Protein AF-A0A382JAW7-F1 (afdb_monomer_lite)

pLDDT: mean 81.45, std 17.93, range [32.72, 97.12]

Structure (mmCIF, N/CA/C/O backbone):
data_AF-A0A382JAW7-F1
#
_entry.id   AF-A0A382JAW7-F1
#
loop_
_atom_site.group_PDB
_atom_site.id
_atom_site.type_symbol
_atom_site.label_atom_id
_atom_site.label_alt_id
_atom_site.label_comp_id
_atom_site.label_asym_id
_atom_site.label_entity_id
_atom_site.label_seq_id
_atom_site.pdbx_PDB_ins_code
_atom_site.Cartn_x
_atom_site.Cartn_y
_atom_site.Cartn_z
_atom_site.occupancy
_atom_site.B_iso_or_equiv
_atom_site.auth_seq_id
_atom_site.auth_comp_id
_atom_site.auth_asym_id
_atom_site.auth_atom_id
_atom_site.pdbx_PDB_model_num
ATOM 1 N N . VAL A 1 1 ? -9.116 113.361 49.594 1.00 43.88 1 VAL A N 1
ATOM 2 C CA . VAL A 1 1 ? -8.574 113.512 50.958 1.00 43.88 1 VAL A CA 1
ATOM 3 C C . VAL A 1 1 ? -7.819 112.236 51.254 1.00 43.88 1 VAL A C 1
ATOM 5 O O . VAL A 1 1 ? -8.427 111.202 51.486 1.00 43.88 1 VAL A O 1
ATOM 8 N N . THR A 1 2 ? -6.522 112.317 50.997 1.00 39.72 2 THR A N 1
ATOM 9 C CA . THR A 1 2 ? -5.453 111.396 51.387 1.00 39.72 2 THR A CA 1
ATOM 10 C C . THR A 1 2 ? -5.195 111.485 52.888 1.00 39.72 2 THR A C 1
ATOM 12 O O . THR A 1 2 ? -5.475 112.536 53.457 1.00 39.72 2 THR A O 1
ATOM 15 N N . GLU A 1 3 ? -4.658 110.402 53.456 1.00 39.12 3 GLU A N 1
ATOM 16 C CA . GLU A 1 3 ? -3.567 110.298 54.459 1.00 39.12 3 GLU A CA 1
ATOM 17 C C . GLU A 1 3 ? -3.728 108.922 55.152 1.00 39.12 3 GLU A C 1
ATOM 19 O O . GLU A 1 3 ? -4.745 108.692 55.797 1.00 39.12 3 GLU A O 1
ATOM 24 N N . GLU A 1 4 ? -2.973 107.848 54.863 1.00 43.62 4 GLU A N 1
ATOM 25 C CA . GLU A 1 4 ? -1.512 107.581 54.922 1.00 43.62 4 GLU A CA 1
ATOM 26 C C . GLU A 1 4 ? -0.885 107.806 56.308 1.00 43.62 4 GLU A C 1
ATOM 28 O O . GLU A 1 4 ? -0.574 108.936 56.665 1.00 43.62 4 GLU A O 1
ATOM 33 N N . HIS A 1 5 ? -0.708 106.705 57.057 1.00 43.22 5 HIS A N 1
ATOM 34 C CA . HIS A 1 5 ? 0.431 106.341 57.929 1.00 43.22 5 HIS A CA 1
ATOM 35 C C . HIS A 1 5 ? 0.075 104.992 58.608 1.00 43.22 5 HIS A C 1
ATOM 37 O O . HIS A 1 5 ? -1.083 104.794 58.961 1.00 43.22 5 HIS A O 1
ATOM 43 N N . ASN A 1 6 ? 0.933 104.005 58.863 1.00 41.12 6 ASN A N 1
ATOM 44 C CA . ASN A 1 6 ? 2.384 103.953 58.970 1.00 41.12 6 ASN A CA 1
ATOM 45 C C . ASN A 1 6 ? 2.814 102.460 58.975 1.00 41.12 6 ASN A C 1
ATOM 47 O O . ASN A 1 6 ? 2.142 101.672 59.635 1.00 41.12 6 ASN A O 1
ATOM 51 N N . GLU A 1 7 ? 3.877 102.132 58.228 1.00 43.41 7 GLU A N 1
ATOM 52 C CA . GLU A 1 7 ? 5.013 101.205 58.488 1.00 43.41 7 GLU A CA 1
ATOM 53 C C . GLU A 1 7 ? 4.786 99.892 59.295 1.00 43.41 7 GLU A C 1
ATOM 55 O O . GLU A 1 7 ? 4.157 99.891 60.344 1.00 43.41 7 GLU A O 1
ATOM 60 N N . GLU A 1 8 ? 5.288 98.698 58.932 1.00 46.25 8 GLU A N 1
ATOM 61 C CA . GLU A 1 8 ? 6.683 98.291 58.634 1.00 46.25 8 GLU A CA 1
ATOM 62 C C . GLU A 1 8 ? 6.704 96.754 58.231 1.00 46.25 8 GLU A C 1
ATOM 64 O O . GLU A 1 8 ? 5.626 96.211 57.984 1.00 46.25 8 GLU A O 1
ATOM 69 N N . PRO A 1 9 ? 7.828 95.998 58.081 1.00 48.12 9 PRO A N 1
ATOM 70 C CA . PRO A 1 9 ? 8.271 95.454 56.782 1.00 48.12 9 PRO A CA 1
ATOM 71 C C . PRO A 1 9 ? 8.563 93.918 56.729 1.00 48.12 9 PRO A C 1
ATOM 73 O O . PRO A 1 9 ? 8.390 93.204 57.709 1.00 48.12 9 PRO A O 1
ATOM 76 N N . VAL A 1 10 ? 9.127 93.460 55.587 1.00 41.28 10 VAL A N 1
ATOM 77 C CA . VAL A 1 10 ? 9.945 92.224 55.373 1.00 41.28 10 VAL A CA 1
ATOM 78 C C . VAL A 1 10 ? 9.186 90.881 55.427 1.00 41.28 10 VAL A C 1
ATOM 80 O O . VAL A 1 10 ? 8.391 90.634 56.313 1.00 41.28 10 VAL A O 1
ATOM 83 N N . GLY A 1 11 ? 9.381 89.894 54.555 1.00 34.28 11 GLY A N 1
ATOM 84 C CA . GLY A 1 11 ? 10.307 89.681 53.453 1.00 34.28 11 GLY A CA 1
ATOM 85 C C . GLY A 1 11 ? 10.267 88.196 53.056 1.00 34.28 11 GLY A C 1
ATOM 86 O O . GLY A 1 11 ? 10.001 87.330 53.879 1.00 34.28 11 GLY A O 1
ATOM 87 N N . GLU A 1 12 ? 10.483 87.971 51.763 1.00 39.34 12 GLU A N 1
ATOM 88 C CA . GLU A 1 12 ? 11.130 86.830 51.104 1.00 39.34 12 GLU A CA 1
ATOM 89 C C . GLU A 1 12 ? 10.915 85.351 51.511 1.00 39.34 12 GLU A C 1
ATOM 91 O O . GLU A 1 12 ? 11.261 84.894 52.591 1.00 39.34 12 GLU A O 1
ATOM 96 N N . HIS A 1 13 ? 10.616 84.592 50.445 1.00 35.22 13 HIS A N 1
ATOM 97 C CA . HIS A 1 13 ? 11.216 83.308 50.057 1.00 35.22 13 HIS A CA 1
ATOM 98 C C . HIS A 1 13 ? 10.797 82.024 50.785 1.00 35.22 13 HIS A C 1
ATOM 100 O O . HIS A 1 13 ? 11.307 81.665 51.837 1.00 35.22 13 HIS A O 1
ATOM 106 N N . GLY A 1 14 ? 10.125 81.173 50.006 1.00 33.47 14 GLY A N 1
ATOM 107 C CA . GLY A 1 14 ? 10.851 80.000 49.530 1.00 33.47 14 GLY A CA 1
ATOM 108 C C . GLY A 1 14 ? 10.168 78.649 49.713 1.00 33.47 14 GLY A C 1
ATOM 109 O O . GLY A 1 14 ? 9.661 78.319 50.774 1.00 33.47 14 GLY A O 1
ATOM 110 N N . ALA A 1 15 ? 10.331 77.857 48.653 1.00 32.72 15 ALA A N 1
ATOM 111 C CA . ALA A 1 15 ? 10.400 76.399 48.628 1.00 32.72 15 ALA A CA 1
ATOM 112 C C . ALA A 1 15 ? 9.084 75.602 48.583 1.00 32.72 15 ALA A C 1
ATOM 114 O O . ALA A 1 15 ? 8.412 75.355 49.576 1.00 32.72 15 ALA A O 1
ATOM 115 N N . ALA A 1 16 ? 8.810 75.132 47.361 1.00 45.22 16 ALA A N 1
ATOM 116 C CA . ALA A 1 16 ? 8.613 73.720 47.041 1.00 45.22 16 ALA A CA 1
ATOM 117 C C . ALA A 1 16 ? 7.834 72.891 48.073 1.00 45.22 16 ALA A C 1
ATOM 119 O O . ALA A 1 16 ? 8.409 72.319 48.995 1.00 45.22 16 ALA A O 1
ATOM 120 N N . THR A 1 17 ? 6.535 72.711 47.834 1.00 39.69 17 THR A N 1
ATOM 121 C CA . THR A 1 17 ? 5.842 71.535 48.366 1.00 39.69 17 THR A CA 1
ATOM 122 C C . THR A 1 17 ? 6.069 70.377 47.404 1.00 39.69 17 THR A C 1
ATOM 124 O O . THR A 1 17 ? 5.379 70.188 46.405 1.00 39.69 17 THR A O 1
ATOM 127 N N . GLU A 1 18 ? 7.153 69.687 47.719 1.00 41.47 18 GLU A N 1
ATOM 128 C CA . GLU A 1 18 ? 7.539 68.347 47.321 1.00 41.47 18 GLU A CA 1
ATOM 129 C C . GLU A 1 18 ? 6.360 67.362 47.439 1.00 41.47 18 GLU A C 1
ATOM 131 O O . GLU A 1 18 ? 5.597 67.369 48.405 1.00 41.47 18 GLU A O 1
ATOM 136 N N . THR A 1 19 ? 6.210 66.533 46.410 1.00 50.53 19 THR A N 1
ATOM 137 C CA . THR A 1 19 ? 5.283 65.404 46.296 1.00 50.53 19 THR A CA 1
ATOM 138 C C . THR A 1 19 ? 5.412 64.437 47.476 1.00 50.53 19 THR A C 1
ATOM 140 O O . THR A 1 19 ? 6.403 63.714 47.570 1.00 50.53 19 THR A O 1
ATOM 143 N N . ALA A 1 20 ? 4.391 64.382 48.333 1.00 46.19 20 ALA A N 1
ATOM 144 C CA . ALA A 1 20 ? 4.197 63.305 49.303 1.00 46.19 20 ALA A CA 1
ATOM 145 C C . ALA A 1 20 ? 3.476 62.113 48.635 1.00 46.19 20 ALA A C 1
ATOM 147 O O . ALA A 1 20 ? 2.660 62.328 47.733 1.00 46.19 20 ALA A O 1
ATOM 148 N N . PRO A 1 21 ? 3.802 60.866 49.020 1.00 46.59 21 PRO A N 1
ATOM 149 C CA . PRO A 1 21 ? 3.427 59.672 48.281 1.00 46.59 21 PRO A CA 1
ATOM 150 C C . PRO A 1 21 ? 1.942 59.347 48.439 1.00 46.59 21 PRO A C 1
ATOM 152 O O . PRO A 1 21 ? 1.310 59.617 49.456 1.00 46.59 21 PRO A O 1
ATOM 155 N N . ASP A 1 22 ? 1.418 58.734 47.390 1.00 50.59 22 ASP A N 1
ATOM 156 C CA . ASP A 1 22 ? 0.060 58.244 47.210 1.00 50.59 22 ASP A CA 1
ATOM 157 C C . ASP A 1 22 ? -0.283 57.104 48.201 1.00 50.59 22 ASP A C 1
ATOM 159 O O . ASP A 1 22 ? -0.318 55.917 47.863 1.00 50.59 22 ASP A O 1
ATOM 163 N N . GLU A 1 23 ? -0.507 57.460 49.470 1.00 52.16 23 GLU A N 1
ATOM 164 C CA . GLU A 1 23 ? -1.047 56.554 50.500 1.00 52.16 23 GLU A CA 1
ATOM 165 C C . GLU A 1 23 ? -2.497 56.130 50.185 1.00 52.16 23 GLU A C 1
ATOM 167 O O . GLU A 1 23 ? -2.988 55.131 50.710 1.00 52.16 23 GLU A O 1
ATOM 172 N N . GLY A 1 24 ? -3.175 56.853 49.283 1.00 54.47 24 GLY A N 1
ATOM 173 C CA . GLY A 1 24 ? -4.532 56.561 48.826 1.00 54.47 24 GLY A CA 1
ATOM 174 C C . GLY A 1 24 ? -4.601 55.401 47.831 1.00 54.47 24 GLY A C 1
ATOM 175 O O . GLY A 1 24 ? -5.365 54.464 48.050 1.00 54.47 24 GLY A O 1
ATOM 176 N N . ALA A 1 25 ? -3.791 55.405 46.767 1.00 56.03 25 ALA A N 1
ATOM 177 C CA . ALA A 1 25 ? -3.870 54.363 45.735 1.00 56.03 25 ALA A CA 1
ATOM 178 C C . ALA A 1 25 ? -3.345 52.996 46.188 1.00 56.03 25 ALA A C 1
ATOM 180 O O . ALA A 1 25 ? -3.787 51.964 45.684 1.00 56.03 25 ALA A O 1
ATOM 181 N N . SER A 1 26 ? -2.418 52.964 47.146 1.00 58.03 26 SER A N 1
ATOM 182 C CA . SER A 1 26 ? -1.920 51.711 47.727 1.00 58.03 26 SER A CA 1
ATOM 183 C C . SER A 1 26 ? -2.966 51.046 48.633 1.00 58.03 26 SER A C 1
ATOM 185 O O . SER A 1 26 ? -3.122 49.824 48.583 1.00 58.03 26 SER A O 1
ATOM 187 N N . GLY A 1 27 ? -3.751 51.834 49.378 1.00 66.31 27 GLY A N 1
ATOM 188 C CA . GLY A 1 27 ? -4.930 51.356 50.108 1.00 66.31 27 GLY A CA 1
ATOM 189 C C . GLY A 1 27 ? -6.065 50.905 49.184 1.00 66.31 27 GLY A C 1
ATOM 190 O O . GLY A 1 27 ? -6.694 49.877 49.436 1.00 66.31 27 GLY A O 1
ATOM 191 N N . ASP A 1 28 ? -6.275 51.615 48.075 1.00 77.69 28 ASP A N 1
ATOM 192 C CA . ASP A 1 28 ? -7.312 51.299 47.089 1.00 77.69 28 ASP A CA 1
ATOM 193 C C . ASP A 1 28 ? -6.989 49.999 46.329 1.00 77.69 28 ASP A C 1
ATOM 195 O O . ASP A 1 28 ? -7.806 49.078 46.282 1.00 77.69 28 ASP A O 1
ATOM 199 N N . ALA A 1 29 ? -5.746 49.837 45.862 1.00 80.38 29 ALA A N 1
ATOM 200 C CA . ALA A 1 29 ? -5.273 48.605 45.231 1.00 80.38 29 ALA A CA 1
ATOM 201 C C . ALA A 1 29 ? -5.289 47.403 46.193 1.00 80.38 29 ALA A C 1
ATOM 203 O O . ALA A 1 29 ? -5.668 46.299 45.795 1.00 80.38 29 ALA A O 1
ATOM 204 N N . ALA A 1 30 ? -4.922 47.606 47.465 1.00 85.12 30 ALA A N 1
ATOM 205 C CA . ALA A 1 30 ? -4.996 46.564 48.487 1.00 85.12 30 ALA A CA 1
ATOM 206 C C . ALA A 1 30 ? -6.447 46.152 48.787 1.00 85.12 30 ALA A C 1
ATOM 208 O O . ALA A 1 30 ? -6.720 44.965 48.967 1.00 85.12 30 ALA A O 1
ATOM 209 N N . SER A 1 31 ? -7.386 47.103 48.788 1.00 86.69 31 SER A N 1
ATOM 210 C CA . SER A 1 31 ? -8.812 46.821 48.987 1.00 86.69 31 SER A CA 1
ATOM 211 C C . SER A 1 31 ? -9.418 46.035 47.817 1.00 86.69 31 SER A C 1
ATOM 213 O O . SER A 1 31 ? -10.155 45.071 48.033 1.00 86.69 31 SER A O 1
ATOM 215 N N . LEU A 1 32 ? -9.024 46.361 46.581 1.00 86.44 32 LEU A N 1
ATOM 216 C CA . LEU A 1 32 ? -9.432 45.635 45.381 1.00 86.44 32 LEU A CA 1
ATOM 217 C C . LEU A 1 32 ? -8.846 44.220 45.373 1.00 86.44 32 LEU A C 1
ATOM 219 O O . LEU A 1 32 ? -9.589 43.264 45.162 1.00 86.44 32 LEU A O 1
ATOM 223 N N . ALA A 1 33 ? -7.558 44.058 45.691 1.00 87.88 33 ALA A N 1
ATOM 224 C CA . ALA A 1 33 ? -6.929 42.743 45.815 1.00 87.88 33 ALA A CA 1
ATOM 225 C C . ALA A 1 33 ? -7.591 41.888 46.910 1.00 87.88 33 ALA A C 1
ATOM 227 O O . ALA A 1 33 ? -7.849 40.707 46.688 1.00 87.88 33 ALA A O 1
ATOM 228 N N . ALA A 1 34 ? -7.929 42.484 48.058 1.00 89.81 34 ALA A N 1
ATOM 229 C CA . ALA A 1 34 ? -8.648 41.801 49.132 1.00 89.81 34 ALA A CA 1
ATOM 230 C C . ALA A 1 34 ? -10.062 41.377 48.704 1.00 89.81 34 ALA A C 1
ATOM 232 O O . ALA A 1 34 ? -10.480 40.262 49.010 1.00 89.81 34 ALA A O 1
ATOM 233 N N . SER A 1 35 ? -10.776 42.225 47.955 1.00 90.69 35 SER A N 1
ATOM 234 C CA . SER A 1 35 ? -12.102 41.891 47.421 1.00 90.69 35 SER A CA 1
ATOM 235 C C . SER A 1 35 ? -12.047 40.772 46.375 1.00 90.69 35 SER A C 1
ATOM 237 O O . SER A 1 35 ? -12.846 39.844 46.441 1.00 90.69 35 SER A O 1
ATOM 239 N N . VAL A 1 36 ? -11.059 40.789 45.472 1.00 89.44 36 VAL A N 1
ATOM 240 C CA . VAL A 1 36 ? -10.859 39.738 44.462 1.00 89.44 36 VAL A CA 1
ATOM 241 C C . VAL A 1 36 ? -10.453 38.424 45.122 1.00 89.44 36 VAL A C 1
ATOM 243 O O . VAL A 1 36 ? -10.950 37.380 44.723 1.00 89.44 36 VAL A O 1
ATOM 246 N N . LEU A 1 37 ? -9.605 38.454 46.155 1.00 91.00 37 LEU A N 1
ATOM 247 C CA . LEU A 1 37 ? -9.234 37.259 46.920 1.00 91.00 37 LEU A CA 1
ATOM 248 C C . LEU A 1 37 ? -10.421 36.673 47.693 1.00 91.00 37 LEU A C 1
ATOM 250 O O . LEU A 1 37 ? -10.571 35.455 47.724 1.00 91.00 37 LEU A O 1
ATOM 254 N N . ALA A 1 38 ? -11.269 37.513 48.292 1.00 90.81 38 ALA A N 1
ATOM 255 C CA . ALA A 1 38 ? -12.489 37.065 48.963 1.00 90.81 38 ALA A CA 1
ATOM 256 C C . ALA A 1 38 ? -13.498 36.463 47.968 1.00 90.81 38 ALA A C 1
ATOM 258 O O . ALA A 1 38 ? -14.094 35.424 48.246 1.00 90.81 38 ALA A O 1
ATOM 259 N N . GLU A 1 39 ? -13.635 37.074 46.791 1.00 86.06 39 GLU A N 1
ATOM 260 C CA . GLU A 1 39 ? -14.510 36.604 45.715 1.00 86.06 39 GLU A CA 1
ATOM 261 C C . GLU A 1 39 ? -13.987 35.316 45.054 1.00 86.06 39 GLU A C 1
ATOM 263 O O . GLU A 1 39 ? -14.760 34.407 44.763 1.00 86.06 39 GLU A O 1
ATOM 268 N N . GLU A 1 40 ? -12.674 35.191 44.832 1.00 85.25 40 GLU A N 1
ATOM 269 C CA . GLU A 1 40 ? -12.054 33.943 44.364 1.00 85.25 40 GLU A CA 1
ATOM 270 C C . GLU A 1 40 ? -12.175 32.844 45.422 1.00 85.25 40 GLU A C 1
ATOM 272 O O . GLU A 1 40 ? -12.481 31.710 45.077 1.00 85.25 40 GLU A O 1
ATOM 277 N N . ALA A 1 41 ? -12.011 33.152 46.715 1.00 85.62 41 ALA A N 1
ATOM 278 C CA . ALA A 1 41 ? -12.211 32.173 47.785 1.00 85.62 41 ALA A CA 1
ATOM 279 C C . ALA A 1 4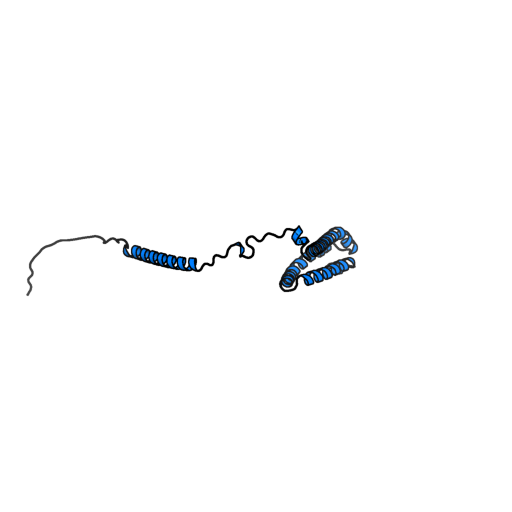1 ? -13.657 31.642 47.819 1.00 85.62 41 ALA A C 1
ATOM 281 O O . ALA A 1 41 ? -13.864 30.441 48.002 1.00 85.62 41 ALA A O 1
ATOM 282 N N . ALA A 1 42 ? -14.649 32.507 47.583 1.00 83.94 42 ALA A N 1
ATOM 283 C CA . ALA A 1 42 ? -16.047 32.105 47.441 1.00 83.94 42 ALA A CA 1
ATOM 284 C C . ALA A 1 42 ? -16.271 31.246 46.182 1.00 83.94 42 ALA A C 1
ATOM 286 O O . ALA A 1 42 ? -16.866 30.170 46.270 1.00 83.94 42 ALA A O 1
ATOM 287 N N . ARG A 1 43 ? -15.712 31.653 45.031 1.00 78.81 43 ARG A N 1
ATOM 288 C CA . ARG A 1 43 ? -15.776 30.876 43.780 1.00 78.81 43 ARG A CA 1
ATOM 289 C C . ARG A 1 43 ? -15.095 29.515 43.894 1.00 78.81 43 ARG A C 1
ATOM 291 O O . ARG A 1 43 ? -15.625 28.533 43.385 1.00 78.81 43 ARG A O 1
ATOM 298 N N . HIS A 1 44 ? -13.964 29.424 44.586 1.00 74.00 44 HIS A N 1
ATOM 299 C CA . HIS A 1 44 ? -13.271 28.164 44.836 1.00 74.00 44 HIS A CA 1
ATOM 300 C C . HIS A 1 44 ? -14.086 27.232 45.744 1.00 74.00 44 HIS A C 1
ATOM 302 O O . HIS A 1 44 ? -14.158 26.047 45.441 1.00 74.00 44 HIS A O 1
ATOM 308 N N . ALA A 1 45 ? -14.764 27.738 46.781 1.00 74.88 45 ALA A N 1
ATOM 309 C CA . ALA A 1 45 ? -15.635 26.926 47.643 1.00 74.88 45 ALA A CA 1
ATOM 310 C C . ALA A 1 45 ? -16.876 26.378 46.898 1.00 74.88 45 ALA A C 1
ATOM 312 O O . ALA A 1 45 ? -17.306 25.238 47.112 1.00 74.88 45 ALA A O 1
ATOM 313 N N . GLU A 1 46 ? -17.438 27.158 45.970 1.00 71.56 46 GLU A N 1
ATOM 314 C CA . GLU A 1 46 ? -18.515 26.710 45.073 1.00 71.56 46 GLU A CA 1
ATOM 315 C C . GLU A 1 46 ? -18.013 25.738 43.986 1.00 71.56 46 GLU A C 1
ATOM 317 O O . GLU A 1 46 ? -18.702 24.786 43.609 1.00 71.56 46 GLU A O 1
ATOM 322 N N . GLN A 1 47 ? -16.787 25.924 43.491 1.00 62.25 47 GLN A N 1
ATOM 323 C CA . GLN A 1 47 ? -16.154 25.006 42.540 1.00 62.25 47 GLN A CA 1
ATOM 324 C C . GLN A 1 47 ? -15.758 23.680 43.193 1.00 62.25 47 GLN A C 1
ATOM 326 O O . GLN A 1 47 ? -15.948 22.636 4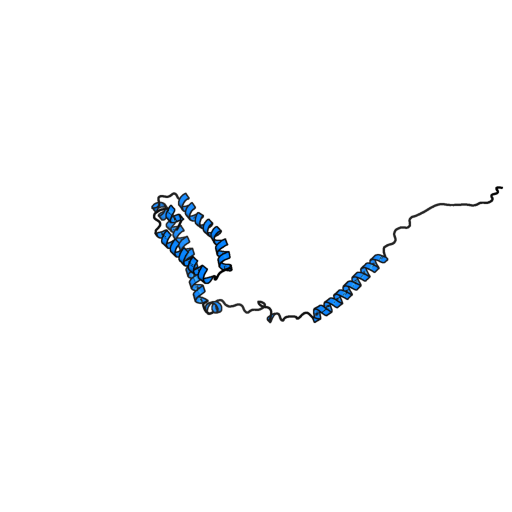2.586 1.00 62.25 47 GLN A O 1
ATOM 331 N N . GLU A 1 48 ? -15.254 23.686 44.423 1.00 62.34 48 GLU A N 1
ATOM 332 C CA . GLU A 1 48 ? -14.847 22.477 45.148 1.00 62.34 48 GLU A CA 1
ATOM 333 C C . GLU A 1 48 ? -16.059 21.609 45.525 1.00 62.34 48 GLU A C 1
ATOM 335 O O . GLU A 1 48 ? -15.993 20.383 45.472 1.00 62.34 48 GLU A O 1
ATOM 340 N N . SER A 1 49 ? -17.206 22.235 45.806 1.00 61.31 49 SER A N 1
ATOM 341 C CA . SER A 1 49 ? -18.472 21.529 46.047 1.00 61.31 49 SER A CA 1
ATOM 342 C C . SER A 1 49 ? -19.180 21.048 44.771 1.00 61.31 49 SER A C 1
ATOM 344 O O . SER A 1 49 ? -19.987 20.120 44.842 1.00 61.31 49 SER A O 1
ATOM 346 N N . SER A 1 50 ? -18.872 21.628 43.602 1.00 60.19 50 SER A N 1
ATOM 347 C CA . SER A 1 50 ? -19.440 21.230 42.300 1.00 60.19 50 SER A CA 1
ATOM 348 C C . SER A 1 50 ? -18.505 20.385 41.429 1.00 60.19 50 SER A C 1
ATOM 350 O O . SER A 1 50 ? -18.955 19.783 40.449 1.00 60.19 50 SER A O 1
ATOM 352 N N . GLN A 1 51 ? -17.222 20.279 41.784 1.00 59.41 51 GLN A N 1
ATOM 353 C CA . GLN A 1 51 ? -16.280 19.379 41.132 1.00 59.41 51 GLN A CA 1
ATOM 354 C C . GLN A 1 51 ? -16.618 17.934 41.499 1.00 59.41 51 GLN A C 1
ATOM 356 O O . GLN A 1 51 ? -16.176 17.380 42.503 1.00 59.41 51 GLN A O 1
ATOM 361 N N . VAL A 1 52 ? -17.395 17.293 40.630 1.00 65.12 52 VAL A N 1
ATOM 362 C CA . VAL A 1 52 ? -17.485 15.836 40.572 1.00 65.12 52 VAL A CA 1
ATOM 363 C C . VAL A 1 52 ? -16.098 15.316 40.188 1.00 65.12 52 VAL A C 1
ATOM 365 O O . VAL A 1 52 ? -15.748 15.253 39.010 1.00 65.12 52 VAL A O 1
ATOM 368 N N . LEU A 1 53 ? -15.280 14.992 41.191 1.00 70.31 53 LEU A N 1
ATOM 369 C CA . LEU A 1 53 ? -13.991 14.333 41.008 1.00 70.31 53 LEU A CA 1
ATOM 370 C C . LEU A 1 53 ? -14.260 12.917 40.484 1.00 70.31 53 LEU A C 1
ATOM 372 O O . LEU A 1 53 ? -14.524 11.993 41.254 1.00 70.31 53 LEU A O 1
ATOM 376 N N . PHE A 1 54 ? -14.256 12.756 39.161 1.00 68.44 54 PHE A N 1
ATOM 377 C CA . PHE A 1 54 ? -14.341 11.440 38.542 1.00 68.44 54 PHE A CA 1
ATOM 378 C C . PHE A 1 54 ? -13.116 10.626 38.969 1.00 68.44 54 PHE A C 1
ATOM 380 O O . PHE A 1 54 ? -11.993 11.074 38.737 1.00 68.44 54 PHE A O 1
ATOM 387 N N . PRO A 1 55 ? -13.297 9.440 39.575 1.00 74.50 55 PRO A N 1
ATOM 388 C CA . PRO A 1 55 ? -12.191 8.528 39.804 1.00 74.50 55 PRO A CA 1
ATOM 389 C C . PRO A 1 55 ? -11.460 8.278 38.485 1.00 74.50 55 PRO A C 1
ATOM 391 O O . PRO A 1 55 ? -12.101 7.984 37.475 1.00 74.50 55 PRO A O 1
ATOM 394 N N . ASP A 1 56 ? -10.129 8.348 38.506 1.00 69.44 56 ASP A N 1
ATOM 395 C CA . ASP A 1 56 ? -9.265 8.096 37.343 1.00 69.44 56 ASP A CA 1
ATOM 396 C C . ASP A 1 56 ? -9.604 6.785 36.606 1.00 69.44 56 ASP A C 1
ATOM 398 O O . ASP A 1 56 ? -9.369 6.652 35.413 1.00 69.44 56 ASP A O 1
ATOM 402 N N . GLU A 1 57 ? -10.172 5.811 37.317 1.00 72.75 57 GLU A N 1
ATOM 403 C CA . GLU A 1 57 ? -10.588 4.493 36.822 1.00 72.75 57 GLU A CA 1
ATOM 404 C C . GLU A 1 57 ? -11.799 4.541 35.874 1.00 72.75 57 GLU A C 1
ATOM 406 O O . GLU A 1 57 ? -12.035 3.602 35.115 1.00 72.75 57 GLU A O 1
ATOM 411 N N . LEU A 1 58 ? -12.572 5.631 35.912 1.00 73.06 58 LEU A N 1
ATOM 412 C CA . LEU A 1 58 ? -13.717 5.873 35.031 1.00 73.06 58 LEU A CA 1
ATOM 413 C C . LEU A 1 58 ? -13.355 6.725 33.811 1.00 73.06 58 LEU A C 1
ATOM 415 O O . LEU A 1 58 ? -14.201 6.932 32.940 1.00 73.06 58 LEU A O 1
ATOM 419 N N . LEU A 1 59 ? -12.118 7.220 33.728 1.00 79.50 59 LEU A N 1
ATOM 420 C CA . LEU A 1 59 ? -11.657 7.988 32.581 1.00 79.50 59 LEU A CA 1
ATOM 421 C C . LEU A 1 59 ? -11.282 7.026 31.438 1.00 79.50 59 LEU A C 1
ATOM 423 O O . LEU A 1 59 ? -10.380 6.198 31.599 1.00 79.50 59 LEU A O 1
ATOM 427 N N . PRO A 1 60 ? -11.932 7.116 30.258 1.00 73.94 60 PRO A N 1
ATOM 428 C CA . PRO A 1 60 ? -11.586 6.276 29.118 1.00 73.94 60 PRO A CA 1
ATOM 429 C C . PRO A 1 60 ? -10.108 6.459 28.751 1.00 73.94 60 PRO A C 1
ATOM 431 O O . PRO A 1 60 ? -9.676 7.561 28.424 1.00 73.94 60 PRO A O 1
ATOM 434 N N . GLY A 1 61 ? -9.329 5.376 28.803 1.00 71.25 61 GLY A N 1
ATOM 435 C CA . GLY A 1 61 ? -7.904 5.384 28.446 1.00 71.25 61 GLY A CA 1
ATOM 436 C C . GLY A 1 61 ? -6.931 5.686 29.592 1.00 71.25 61 GLY A C 1
ATOM 437 O O . GLY A 1 61 ? -5.723 5.622 29.377 1.00 71.25 61 GLY A O 1
ATOM 438 N N . VAL A 1 62 ? -7.409 5.942 30.813 1.00 75.50 62 VAL A N 1
ATOM 439 C CA . VAL A 1 62 ? -6.553 6.043 32.005 1.00 75.50 62 VAL A CA 1
ATOM 440 C C . VAL A 1 62 ? -6.475 4.660 32.657 1.00 75.50 62 VAL A C 1
ATOM 442 O O . VAL A 1 62 ? -7.484 4.090 33.051 1.00 75.50 62 VAL A O 1
ATOM 445 N N . ARG A 1 63 ? -5.268 4.079 32.726 1.00 63.00 63 ARG A N 1
ATOM 446 C CA . ARG A 1 63 ? -4.999 2.729 33.282 1.00 63.00 63 ARG A CA 1
ATOM 447 C C . ARG A 1 63 ? -5.697 1.555 32.571 1.00 63.00 63 ARG A C 1
ATOM 449 O O . ARG A 1 63 ? -5.867 0.501 33.174 1.00 63.00 63 ARG A O 1
ATOM 456 N N . SER A 1 64 ? -6.060 1.675 31.292 1.00 71.75 64 SER A N 1
ATOM 457 C CA . SER A 1 64 ? -6.528 0.502 30.540 1.00 71.75 64 SER A CA 1
ATOM 458 C C . SER A 1 64 ? -5.391 -0.516 30.399 1.00 71.75 64 SER A C 1
ATOM 460 O O . SER A 1 64 ? -4.367 -0.196 29.789 1.00 71.75 64 SER A O 1
ATOM 462 N N . ASP A 1 65 ? -5.573 -1.731 30.921 1.00 77.50 65 ASP A N 1
ATOM 463 C CA . ASP A 1 65 ? -4.643 -2.842 30.705 1.00 77.50 65 ASP A CA 1
ATOM 464 C C . ASP A 1 65 ? -4.421 -3.044 29.199 1.00 77.50 65 ASP A C 1
ATOM 466 O O . ASP A 1 65 ? -5.336 -3.412 28.454 1.00 77.50 65 ASP A O 1
ATOM 470 N N . GLY A 1 66 ? -3.200 -2.769 28.732 1.00 75.38 66 GLY A N 1
ATOM 471 C CA . GLY A 1 66 ? -2.843 -2.890 27.322 1.00 75.38 66 GLY A CA 1
ATOM 472 C C . GLY A 1 66 ? -3.093 -4.305 26.795 1.00 75.38 66 GLY A C 1
ATOM 473 O O . GLY A 1 66 ? -2.827 -5.308 27.462 1.00 75.38 66 GLY A O 1
ATOM 474 N N . ILE A 1 67 ? -3.597 -4.414 25.566 1.00 83.69 67 ILE A N 1
ATOM 475 C CA . ILE A 1 67 ? -3.799 -5.716 24.926 1.00 83.69 67 ILE A CA 1
ATOM 476 C C . ILE A 1 67 ? -2.428 -6.297 24.561 1.00 83.69 67 ILE A C 1
ATOM 478 O O . ILE A 1 67 ? -1.678 -5.708 23.785 1.00 83.69 67 ILE A O 1
ATOM 482 N N . SER A 1 68 ? -2.100 -7.480 25.086 1.00 88.94 68 SER A N 1
ATOM 483 C CA . SER A 1 68 ? -0.883 -8.190 24.683 1.00 88.94 68 SER A CA 1
ATOM 484 C C . SER A 1 68 ? -0.991 -8.697 23.240 1.00 88.94 68 SER A C 1
ATOM 486 O O . SER A 1 68 ? -2.067 -9.104 22.803 1.00 88.94 68 SER A O 1
ATOM 488 N N . LEU A 1 69 ? 0.126 -8.749 22.504 1.00 87.38 69 LEU A N 1
ATOM 489 C CA . LEU A 1 69 ? 0.152 -9.213 21.105 1.00 87.38 69 LEU A CA 1
ATOM 490 C C . LEU A 1 69 ? -0.499 -10.592 20.926 1.00 87.38 69 LEU A C 1
ATOM 492 O O . LEU A 1 69 ? -1.302 -10.789 20.019 1.00 87.38 69 LEU A O 1
ATOM 496 N N . LYS A 1 70 ? -0.215 -11.535 21.836 1.00 89.50 70 LYS A N 1
ATOM 497 C CA . LYS A 1 70 ? -0.827 -12.875 21.825 1.00 89.50 70 LYS A CA 1
ATOM 498 C C . LYS A 1 70 ? -2.348 -12.808 21.984 1.00 89.50 70 LYS A C 1
ATOM 500 O O . LYS A 1 70 ? -3.064 -13.526 21.292 1.00 89.50 70 LYS A O 1
ATOM 505 N N . LYS A 1 71 ? -2.842 -11.937 22.872 1.00 89.56 71 LYS A N 1
ATOM 506 C CA . LYS A 1 71 ? -4.278 -11.730 23.098 1.00 89.56 71 LYS A CA 1
ATOM 507 C C . LYS A 1 71 ? -4.941 -11.046 21.901 1.00 89.56 71 LYS A C 1
ATOM 509 O O . LYS A 1 71 ? -6.035 -11.446 21.531 1.00 89.56 71 LYS A O 1
ATOM 514 N N . GLY A 1 72 ? -4.273 -10.080 21.270 1.00 88.31 72 GLY A N 1
ATOM 515 C CA . GLY A 1 72 ? -4.744 -9.430 20.044 1.00 88.31 72 GLY A CA 1
ATOM 516 C C . GLY A 1 72 ? -4.829 -10.394 18.859 1.00 88.31 72 GLY A C 1
ATOM 517 O O . GLY A 1 72 ? -5.818 -10.387 18.135 1.00 88.31 72 GLY A O 1
ATOM 518 N N . LEU A 1 73 ? -3.846 -11.287 18.706 1.00 91.81 73 LEU A N 1
ATOM 519 C CA . LEU A 1 73 ? -3.839 -12.299 17.647 1.00 91.81 73 LEU A CA 1
ATOM 520 C C . LEU A 1 73 ? -4.941 -13.355 17.847 1.00 91.81 73 LEU A C 1
ATOM 522 O O . LEU A 1 73 ? -5.581 -13.772 16.886 1.00 91.81 73 LEU A O 1
ATOM 526 N N . ALA A 1 74 ? -5.181 -13.762 19.097 1.00 90.19 74 ALA A N 1
ATOM 527 C CA . ALA A 1 74 ? -6.239 -14.706 19.459 1.00 90.19 74 ALA A CA 1
ATOM 528 C C . ALA A 1 74 ? -7.651 -14.085 19.467 1.00 90.19 74 ALA A C 1
ATOM 530 O O . ALA A 1 74 ? -8.642 -14.814 19.504 1.00 90.19 74 ALA A O 1
ATOM 531 N N . MET A 1 75 ? -7.761 -12.754 19.445 1.00 86.19 75 MET A N 1
ATOM 532 C CA . MET A 1 75 ? -9.037 -12.043 19.364 1.00 86.19 75 MET A CA 1
ATOM 533 C C . MET A 1 75 ? -9.689 -12.287 17.996 1.00 86.19 75 MET A C 1
ATOM 535 O O . MET A 1 75 ? -8.991 -12.462 16.998 1.00 86.19 75 MET A O 1
ATOM 539 N N . GLY A 1 76 ? -11.025 -12.323 17.939 1.00 77.75 76 GLY A N 1
ATOM 540 C CA . GLY A 1 76 ? -11.778 -12.702 16.736 1.00 77.75 76 GLY A CA 1
ATOM 541 C C . GLY A 1 76 ? -11.315 -11.964 15.473 1.00 77.75 76 GLY A C 1
ATOM 542 O O . GLY A 1 76 ? -11.559 -10.772 15.329 1.00 77.75 76 GLY A O 1
ATOM 543 N N . GLY A 1 77 ? -10.641 -12.682 14.566 1.00 85.81 77 GLY A N 1
ATOM 544 C CA . GLY A 1 77 ? -10.119 -12.154 13.297 1.00 85.81 77 GLY A CA 1
ATOM 545 C C . GLY A 1 77 ? -8.710 -11.538 13.344 1.00 85.81 77 GLY A C 1
ATOM 546 O O . GLY A 1 77 ? -8.169 -11.218 12.285 1.00 85.81 77 GLY A O 1
ATOM 547 N N . GLY A 1 78 ? -8.082 -11.414 14.518 1.00 90.50 78 GLY A N 1
ATOM 548 C CA . GLY A 1 78 ? -6.757 -10.803 14.690 1.00 90.50 78 GLY A CA 1
ATOM 549 C C . GLY A 1 78 ? -5.645 -11.548 13.949 1.00 90.50 78 GLY A C 1
ATOM 550 O O . GLY A 1 78 ? -4.927 -10.948 13.152 1.00 90.50 78 GLY A O 1
ATOM 551 N N . ALA A 1 79 ? -5.551 -12.870 14.136 1.00 93.12 79 ALA A N 1
ATOM 552 C CA . ALA A 1 79 ? -4.595 -13.723 13.423 1.00 93.12 79 ALA A CA 1
ATOM 553 C C . ALA A 1 79 ? -4.755 -13.650 11.901 1.00 93.12 79 ALA A C 1
ATOM 555 O O . ALA A 1 79 ? -3.775 -13.470 11.184 1.00 93.12 79 ALA A O 1
ATOM 556 N N . ALA A 1 80 ? -5.992 -13.758 11.412 1.00 92.44 80 ALA A N 1
ATOM 557 C CA . ALA A 1 80 ? -6.279 -13.711 9.983 1.00 92.44 80 ALA A CA 1
ATOM 558 C C . ALA A 1 80 ? -5.893 -12.354 9.380 1.00 92.44 80 ALA A C 1
ATOM 560 O O . ALA A 1 80 ? -5.214 -12.311 8.359 1.00 92.44 80 ALA A O 1
ATOM 561 N N . THR A 1 81 ? -6.256 -11.254 10.045 1.00 91.00 81 THR A N 1
ATOM 562 C CA . THR A 1 81 ? -5.903 -9.896 9.603 1.00 91.00 81 THR A CA 1
ATOM 563 C C . THR A 1 81 ? -4.391 -9.711 9.563 1.00 91.00 81 THR A C 1
ATOM 565 O O . THR A 1 81 ? -3.861 -9.230 8.568 1.00 91.00 81 THR A O 1
ATOM 568 N N . PHE A 1 82 ? -3.689 -10.143 10.613 1.00 92.75 82 PHE A N 1
ATOM 569 C CA . PHE A 1 82 ? -2.234 -10.065 10.671 1.00 92.75 82 PHE A CA 1
ATOM 570 C C . PHE A 1 82 ? -1.577 -10.829 9.519 1.00 92.75 82 PHE A C 1
ATOM 572 O O . PHE A 1 82 ? -0.748 -10.267 8.815 1.00 92.75 82 PHE A O 1
ATOM 579 N N . VAL A 1 83 ? -1.974 -12.085 9.292 1.00 95.06 83 VAL A N 1
ATOM 580 C CA . VAL A 1 83 ? -1.409 -12.918 8.220 1.00 95.06 83 VAL A CA 1
ATOM 581 C C . VAL A 1 83 ? -1.694 -12.321 6.844 1.00 95.06 83 VAL A C 1
ATOM 583 O O . VAL A 1 83 ? -0.788 -12.245 6.021 1.00 95.06 83 VAL A O 1
ATOM 586 N N . VAL A 1 84 ? -2.922 -11.859 6.591 1.00 93.94 84 VAL A N 1
ATOM 587 C CA . VAL A 1 84 ? -3.284 -11.249 5.304 1.00 93.94 84 VAL A CA 1
ATOM 588 C C . VAL A 1 84 ? -2.467 -9.985 5.051 1.00 93.94 84 VAL A C 1
ATOM 590 O O . VAL A 1 84 ? -1.875 -9.856 3.985 1.00 93.94 84 VAL A O 1
ATOM 593 N N . LEU A 1 85 ? -2.378 -9.076 6.026 1.00 93.31 85 LEU A N 1
ATOM 594 C CA . LEU A 1 85 ? -1.584 -7.854 5.880 1.00 93.31 85 LEU A CA 1
ATOM 595 C C . LEU A 1 85 ? -0.088 -8.156 5.738 1.00 93.31 85 LEU A C 1
ATOM 597 O O . LEU A 1 85 ? 0.580 -7.520 4.929 1.00 93.31 85 LEU A O 1
ATOM 601 N N . ALA A 1 86 ? 0.428 -9.151 6.462 1.00 95.94 86 ALA A N 1
ATOM 602 C CA . ALA A 1 86 ? 1.816 -9.584 6.340 1.00 95.94 86 ALA A CA 1
ATOM 603 C C . ALA A 1 86 ? 2.123 -10.119 4.936 1.00 95.94 86 ALA A C 1
ATOM 605 O O . ALA A 1 86 ? 3.156 -9.773 4.367 1.00 95.94 86 ALA A O 1
ATOM 606 N N . ILE A 1 87 ? 1.225 -10.923 4.358 1.00 96.19 87 ILE A N 1
ATOM 607 C CA . ILE A 1 87 ? 1.356 -11.419 2.983 1.00 96.19 87 ILE A CA 1
ATOM 608 C C . ILE A 1 87 ? 1.291 -10.259 1.990 1.00 96.19 87 ILE A C 1
ATOM 610 O O . ILE A 1 87 ? 2.161 -10.167 1.132 1.00 96.19 87 ILE A O 1
ATOM 614 N N . LEU A 1 88 ? 0.310 -9.360 2.116 1.00 94.75 88 LEU A N 1
ATOM 615 C CA . LEU A 1 88 ? 0.180 -8.206 1.222 1.00 94.75 88 LEU A CA 1
ATOM 616 C C . LEU A 1 88 ? 1.435 -7.325 1.244 1.00 94.75 88 LEU A C 1
ATOM 618 O O . LEU A 1 88 ? 1.957 -6.995 0.186 1.00 94.75 88 LEU A O 1
ATOM 622 N N . ASN A 1 89 ? 1.965 -7.021 2.430 1.00 95.56 89 ASN A N 1
ATOM 623 C CA . ASN A 1 89 ? 3.200 -6.250 2.569 1.00 95.56 89 ASN A CA 1
ATOM 624 C C . ASN A 1 89 ? 4.412 -6.999 2.000 1.00 95.56 89 ASN A C 1
ATOM 626 O O . ASN A 1 89 ? 5.295 -6.402 1.401 1.00 95.56 89 ASN A O 1
ATOM 630 N N . SER A 1 90 ? 4.473 -8.317 2.194 1.00 97.12 90 SER A N 1
ATOM 631 C CA . SER A 1 90 ? 5.570 -9.135 1.669 1.00 97.12 90 SER A CA 1
ATOM 632 C C . SER A 1 90 ? 5.548 -9.205 0.140 1.00 97.12 90 SER A C 1
ATOM 634 O O . SER A 1 90 ? 6.606 -9.242 -0.478 1.00 97.12 90 SER A O 1
ATOM 636 N N . LEU A 1 91 ? 4.362 -9.221 -0.476 1.00 95.31 91 LEU A N 1
ATOM 637 C CA . LEU A 1 91 ? 4.207 -9.187 -1.932 1.00 95.31 91 LEU A CA 1
ATOM 638 C C . LEU A 1 91 ? 4.609 -7.831 -2.525 1.00 95.31 91 LEU A C 1
ATOM 640 O O . LEU A 1 91 ? 5.238 -7.813 -3.579 1.00 95.31 91 LEU A O 1
ATOM 644 N N . ASP A 1 92 ? 4.289 -6.730 -1.844 1.00 93.19 92 ASP A N 1
ATOM 645 C CA . ASP A 1 92 ? 4.705 -5.377 -2.240 1.00 93.19 92 ASP A CA 1
ATOM 646 C C . ASP A 1 92 ? 6.239 -5.242 -2.260 1.00 93.19 92 ASP A C 1
ATOM 648 O O . ASP A 1 92 ? 6.843 -4.892 -3.277 1.00 93.19 92 ASP A O 1
ATOM 652 N N . GLU A 1 93 ? 6.890 -5.668 -1.176 1.00 95.00 93 GLU A N 1
ATOM 653 C CA . GLU A 1 93 ? 8.355 -5.700 -1.080 1.00 95.00 93 GLU A CA 1
ATOM 654 C C . GLU A 1 93 ? 8.987 -6.637 -2.121 1.00 95.00 93 GLU A C 1
ATOM 656 O O . GLU A 1 93 ? 9.998 -6.312 -2.751 1.00 95.00 93 GLU A O 1
ATOM 661 N N . LEU A 1 94 ? 8.375 -7.805 -2.351 1.00 95.88 94 LEU A N 1
ATOM 662 C CA . LEU A 1 94 ? 8.843 -8.759 -3.355 1.00 95.88 94 LEU A CA 1
ATOM 663 C C . LEU A 1 94 ? 8.798 -8.167 -4.768 1.00 95.88 94 LEU A C 1
ATOM 665 O O . LEU A 1 94 ? 9.727 -8.396 -5.541 1.00 95.88 94 LEU A O 1
ATOM 669 N N . GLN A 1 95 ? 7.755 -7.409 -5.115 1.00 93.12 95 GLN A N 1
ATOM 670 C CA . GLN A 1 95 ? 7.667 -6.753 -6.418 1.00 93.12 95 GLN A CA 1
ATOM 671 C C . GLN A 1 95 ? 8.784 -5.724 -6.597 1.00 93.12 95 GLN A C 1
ATOM 673 O O . GLN A 1 95 ? 9.455 -5.735 -7.632 1.00 93.12 95 GLN A O 1
ATOM 678 N N . MET A 1 96 ? 9.005 -4.853 -5.606 1.00 90.81 96 MET A N 1
ATOM 679 C CA . MET A 1 96 ? 10.092 -3.872 -5.676 1.00 90.81 96 MET A CA 1
ATOM 680 C C . MET A 1 96 ? 11.450 -4.556 -5.868 1.00 90.81 96 MET A C 1
ATOM 682 O O . MET A 1 96 ? 12.246 -4.139 -6.714 1.00 90.81 96 MET A O 1
ATOM 686 N N . ALA A 1 97 ? 11.699 -5.645 -5.138 1.00 94.62 97 ALA A N 1
ATOM 687 C CA . ALA A 1 97 ? 12.916 -6.432 -5.289 1.00 94.62 97 ALA A CA 1
ATOM 688 C C . ALA A 1 97 ? 13.028 -7.074 -6.684 1.00 94.62 97 ALA A C 1
ATOM 690 O O . ALA A 1 97 ? 14.097 -7.030 -7.294 1.00 94.62 97 ALA A O 1
ATOM 691 N N . ALA A 1 98 ? 11.935 -7.632 -7.212 1.00 93.06 98 ALA A N 1
ATOM 692 C CA . ALA A 1 98 ? 11.910 -8.252 -8.533 1.00 93.06 98 ALA A CA 1
ATOM 693 C C . ALA A 1 98 ? 12.239 -7.245 -9.645 1.00 93.06 98 ALA A C 1
ATOM 695 O O . ALA A 1 98 ? 13.085 -7.535 -10.487 1.00 93.06 98 ALA A O 1
ATOM 696 N N . ILE A 1 99 ? 11.640 -6.049 -9.615 1.00 90.38 99 ILE A N 1
ATOM 697 C CA . ILE A 1 99 ? 11.929 -4.986 -10.591 1.00 90.38 99 ILE A CA 1
ATOM 698 C C . ILE A 1 99 ? 13.397 -4.560 -10.501 1.00 90.38 99 ILE A C 1
ATOM 700 O O . ILE A 1 99 ? 14.048 -4.421 -11.529 1.00 90.38 99 ILE A O 1
ATOM 704 N N . SER A 1 100 ? 13.940 -4.398 -9.292 1.00 91.06 100 SER A N 1
ATOM 705 C CA . SER A 1 100 ? 15.345 -4.016 -9.088 1.00 91.06 100 SER A CA 1
ATOM 706 C C . SER A 1 100 ? 16.327 -5.025 -9.700 1.00 91.06 100 SER A C 1
ATOM 708 O O . SER A 1 100 ? 17.283 -4.640 -10.371 1.00 91.06 100 SER A O 1
ATOM 710 N N . VAL A 1 101 ? 16.066 -6.323 -9.517 1.00 94.44 101 VAL A N 1
ATOM 711 C CA . VAL A 1 101 ? 16.919 -7.397 -10.047 1.00 94.44 101 VAL A CA 1
ATOM 712 C C . VAL A 1 101 ? 16.757 -7.560 -11.558 1.00 94.44 101 VAL A C 1
ATOM 714 O O . VAL A 1 101 ? 17.747 -7.775 -12.251 1.00 94.44 101 VAL A O 1
ATOM 717 N N . LEU A 1 102 ? 15.529 -7.457 -12.070 1.00 93.69 102 LEU A N 1
ATOM 718 C CA . LEU A 1 102 ? 15.212 -7.723 -13.475 1.00 93.69 102 LEU A CA 1
ATOM 719 C C . LEU A 1 102 ? 15.337 -6.483 -14.373 1.00 93.69 102 LEU A C 1
ATOM 721 O O . LEU A 1 102 ? 15.264 -6.602 -15.593 1.00 93.69 102 LEU A O 1
ATOM 725 N N . ALA A 1 103 ? 15.537 -5.291 -13.803 1.00 92.12 103 ALA A N 1
ATOM 726 C CA . ALA A 1 103 ? 15.648 -4.037 -14.546 1.00 92.12 103 ALA A CA 1
ATOM 727 C C . ALA A 1 103 ? 16.653 -4.083 -15.718 1.00 92.12 103 ALA A C 1
ATOM 729 O O . ALA A 1 103 ? 16.294 -3.589 -16.791 1.00 92.12 103 ALA A O 1
ATOM 730 N N . PRO A 1 104 ? 17.861 -4.676 -15.589 1.00 93.75 104 PRO A N 1
ATOM 731 C CA . PRO A 1 104 ? 18.788 -4.805 -16.715 1.00 93.75 104 PRO A CA 1
ATOM 732 C C . PRO A 1 104 ? 18.238 -5.684 -17.847 1.00 93.75 104 PRO A C 1
ATOM 734 O O . PRO A 1 104 ? 18.321 -5.305 -19.012 1.00 93.75 104 PRO A O 1
ATOM 737 N N . ASP A 1 105 ? 17.604 -6.809 -17.517 1.00 94.88 105 ASP A N 1
ATOM 738 C CA . ASP A 1 105 ? 17.040 -7.729 -18.511 1.00 94.88 105 ASP A CA 1
ATOM 739 C C . ASP A 1 105 ? 15.822 -7.109 -19.219 1.00 94.88 105 ASP A C 1
ATOM 741 O O . ASP A 1 105 ? 15.659 -7.238 -20.435 1.00 94.88 105 ASP A O 1
ATOM 745 N N . ILE A 1 106 ? 14.984 -6.376 -18.473 1.00 92.88 106 ILE A N 1
ATOM 746 C CA . ILE A 1 106 ? 13.849 -5.605 -19.007 1.00 92.88 106 ILE A CA 1
ATOM 747 C C . ILE A 1 106 ? 14.354 -4.524 -19.970 1.00 92.88 106 ILE A C 1
ATOM 749 O O . ILE A 1 106 ? 13.807 -4.356 -21.063 1.00 92.88 106 ILE A O 1
ATOM 753 N N . ARG A 1 107 ? 15.423 -3.810 -19.592 1.00 94.88 107 ARG A N 1
ATOM 754 C CA . ARG A 1 107 ? 16.076 -2.799 -20.434 1.00 94.88 107 ARG A CA 1
ATOM 755 C C . ARG A 1 107 ? 16.495 -3.378 -21.778 1.00 94.88 107 ARG A C 1
ATOM 757 O O . ARG A 1 107 ? 16.174 -2.798 -22.815 1.00 94.88 107 ARG A O 1
ATOM 764 N N . ASP A 1 108 ? 17.223 -4.490 -21.736 1.00 96.00 108 ASP A N 1
ATOM 765 C CA . ASP A 1 108 ? 17.781 -5.131 -22.922 1.00 96.00 108 ASP A CA 1
ATOM 766 C C . ASP A 1 108 ? 16.671 -5.707 -23.809 1.00 96.00 108 ASP A C 1
ATOM 768 O O . ASP A 1 108 ? 16.718 -5.549 -25.028 1.00 96.00 108 ASP A O 1
ATOM 772 N N . THR A 1 109 ? 15.624 -6.279 -23.205 1.00 95.06 109 THR A N 1
ATOM 773 C CA . THR A 1 109 ? 14.452 -6.809 -23.923 1.00 95.06 109 THR A CA 1
ATOM 774 C C . THR A 1 109 ? 13.684 -5.710 -24.655 1.00 95.06 109 THR A C 1
ATOM 776 O O . THR A 1 109 ? 13.305 -5.887 -25.811 1.00 95.06 109 THR A O 1
ATOM 779 N N . PHE A 1 110 ? 13.480 -4.557 -24.017 1.00 94.44 110 PHE A N 1
ATOM 780 C CA . PHE A 1 110 ? 12.800 -3.419 -24.641 1.00 94.44 110 PHE A CA 1
ATOM 781 C C . PHE A 1 110 ? 13.719 -2.565 -25.524 1.00 94.44 110 PHE A C 1
ATOM 783 O O . PHE A 1 110 ? 13.243 -1.641 -26.183 1.00 94.44 110 PHE A O 1
ATOM 790 N N . GLY A 1 111 ? 15.028 -2.833 -25.539 1.00 94.75 111 GLY A N 1
ATOM 791 C CA . GLY A 1 111 ? 16.002 -2.063 -26.312 1.00 94.75 111 GLY A CA 1
ATOM 792 C C . GLY A 1 111 ? 16.085 -0.587 -25.904 1.00 94.75 111 GLY A C 1
ATOM 793 O O . GLY A 1 111 ? 16.348 0.271 -26.748 1.00 94.75 111 GLY A O 1
ATOM 794 N N . VAL A 1 112 ? 15.829 -0.269 -24.629 1.00 95.69 112 VAL A N 1
ATOM 795 C CA . VAL A 1 112 ? 15.792 1.112 -24.117 1.00 95.69 112 VAL A CA 1
ATOM 796 C C . VAL A 1 112 ? 17.068 1.499 -23.364 1.00 95.69 112 VAL A C 1
ATOM 798 O O . VAL A 1 112 ? 17.901 0.670 -23.011 1.00 95.69 112 VAL A O 1
ATOM 801 N N . SER A 1 113 ? 17.244 2.799 -23.117 1.00 95.81 113 SER A N 1
ATOM 802 C CA . SER A 1 113 ? 18.395 3.311 -22.363 1.00 95.81 113 SER A CA 1
ATOM 803 C C . SER A 1 113 ? 18.248 3.103 -20.847 1.00 95.81 113 SER A C 1
ATOM 805 O O . SER A 1 113 ? 17.130 3.021 -20.333 1.00 95.81 113 SER A O 1
ATOM 807 N N . ASP A 1 114 ? 19.366 3.124 -20.109 1.00 92.94 114 ASP A N 1
ATOM 808 C CA . ASP A 1 114 ? 19.363 3.110 -18.632 1.00 92.94 114 ASP A CA 1
ATOM 809 C C . ASP A 1 114 ? 18.551 4.274 -18.045 1.00 92.94 114 ASP A C 1
ATOM 811 O O . ASP A 1 114 ? 17.833 4.124 -17.053 1.00 92.94 114 ASP A O 1
ATOM 815 N N . GLY A 1 115 ? 18.618 5.442 -18.695 1.00 94.38 115 GLY A N 1
ATOM 816 C CA . GLY A 1 115 ? 17.846 6.619 -18.307 1.00 94.38 115 GLY A CA 1
ATOM 817 C C . GLY A 1 115 ? 16.340 6.399 -18.445 1.00 94.38 115 GLY A C 1
ATOM 818 O O . GLY A 1 115 ? 15.579 6.840 -17.589 1.00 94.38 115 GLY A O 1
ATOM 819 N N . THR A 1 116 ? 15.904 5.667 -19.473 1.00 94.81 116 THR A N 1
ATOM 820 C CA . THR A 1 116 ? 14.489 5.326 -19.680 1.00 94.81 116 THR A CA 1
ATOM 821 C C . THR A 1 116 ? 13.972 4.418 -18.567 1.00 94.81 116 THR A C 1
ATOM 823 O O . THR A 1 116 ? 12.913 4.687 -18.010 1.00 94.81 116 THR A O 1
ATOM 826 N N . ILE A 1 117 ? 14.728 3.383 -18.193 1.00 92.75 117 ILE A N 1
ATOM 827 C CA . ILE A 1 117 ? 14.342 2.479 -17.099 1.00 92.75 117 ILE A CA 1
ATOM 828 C C . ILE A 1 117 ? 14.347 3.207 -15.755 1.00 92.75 117 ILE A C 1
ATOM 830 O O . ILE A 1 117 ? 13.409 3.060 -14.977 1.00 92.75 117 ILE A O 1
ATOM 834 N N . THR A 1 118 ? 15.339 4.066 -15.513 1.00 92.25 118 THR A N 1
ATOM 835 C CA . THR A 1 118 ? 15.389 4.908 -14.307 1.00 92.25 118 THR A CA 1
ATOM 836 C C . THR A 1 118 ? 14.198 5.869 -14.243 1.00 92.25 118 THR A C 1
ATOM 838 O O . THR A 1 118 ? 13.607 6.068 -13.180 1.00 92.25 118 THR A O 1
ATOM 841 N N . PHE A 1 119 ? 13.802 6.450 -15.378 1.00 93.69 119 PHE A N 1
ATOM 842 C CA . PHE A 1 119 ? 12.613 7.294 -15.474 1.00 93.69 119 PHE A CA 1
ATOM 843 C C . PHE A 1 119 ? 11.336 6.509 -15.154 1.00 93.69 119 PHE A C 1
ATOM 845 O O . PHE A 1 119 ? 10.548 6.953 -14.324 1.00 93.69 119 PHE A O 1
ATOM 852 N N . ILE A 1 120 ? 11.154 5.325 -15.746 1.00 92.25 120 ILE A N 1
ATOM 853 C CA . ILE A 1 120 ? 9.994 4.469 -15.465 1.00 92.25 120 ILE A CA 1
ATOM 854 C C . ILE A 1 120 ? 9.961 4.101 -13.977 1.00 92.25 120 ILE A C 1
ATOM 856 O O . ILE A 1 120 ? 8.956 4.346 -13.312 1.00 92.25 120 ILE A O 1
ATOM 860 N N . ALA A 1 121 ? 11.075 3.619 -13.422 1.00 89.06 121 ALA A N 1
ATOM 861 C CA . ALA A 1 121 ? 11.165 3.248 -12.014 1.00 89.06 121 ALA A CA 1
ATOM 862 C C . ALA A 1 121 ? 10.845 4.430 -11.081 1.00 89.06 121 ALA A C 1
ATOM 864 O O . ALA A 1 121 ? 10.040 4.290 -10.163 1.00 89.06 121 ALA A O 1
ATOM 865 N N . SER A 1 122 ? 11.412 5.613 -11.336 1.00 90.38 122 SER A N 1
ATOM 866 C CA . SER A 1 122 ? 11.177 6.807 -10.508 1.00 90.38 122 SER A CA 1
ATOM 867 C C . SER A 1 122 ? 9.775 7.404 -10.662 1.00 90.38 122 SER A C 1
ATOM 869 O O . SER A 1 122 ? 9.259 7.992 -9.710 1.00 90.38 122 SER A O 1
ATOM 871 N N . SER A 1 123 ? 9.121 7.221 -11.813 1.00 92.62 123 SER A N 1
ATOM 872 C CA . SER A 1 123 ? 7.759 7.716 -12.048 1.00 92.62 123 SER A CA 1
ATOM 873 C C . SER A 1 123 ? 6.724 7.099 -11.101 1.00 92.62 123 SER A C 1
ATOM 875 O O . SER A 1 123 ? 5.794 7.789 -10.680 1.00 92.62 123 SER A O 1
ATOM 877 N N . SER A 1 124 ? 6.932 5.846 -10.677 1.00 88.00 124 SER A N 1
ATOM 878 C CA . SER A 1 124 ? 6.086 5.166 -9.687 1.00 88.00 124 SER A CA 1
ATOM 879 C C . SER A 1 124 ? 5.968 5.962 -8.379 1.00 88.00 124 SER A C 1
ATOM 881 O O . SER A 1 124 ? 4.881 6.076 -7.812 1.00 88.00 124 SER A O 1
ATOM 883 N N . GLY A 1 125 ? 7.049 6.626 -7.952 1.00 89.56 125 GLY A N 1
ATOM 884 C CA . GLY A 1 125 ? 7.058 7.480 -6.766 1.00 89.56 125 GLY A CA 1
ATOM 885 C C . GLY A 1 125 ? 6.084 8.656 -6.872 1.00 89.56 125 GLY A C 1
ATOM 886 O O . GLY A 1 125 ? 5.427 9.001 -5.890 1.00 89.56 125 GLY A O 1
ATOM 887 N N . ALA A 1 126 ? 5.913 9.230 -8.067 1.00 91.75 126 ALA A N 1
ATOM 888 C CA . ALA A 1 126 ? 4.922 10.279 -8.292 1.00 91.75 126 ALA A CA 1
ATOM 889 C C . ALA A 1 126 ? 3.491 9.742 -8.131 1.00 91.75 126 ALA A C 1
ATOM 891 O O . ALA A 1 126 ? 2.665 10.400 -7.498 1.00 91.75 126 ALA A O 1
ATOM 892 N N . PHE A 1 127 ? 3.204 8.534 -8.628 1.00 90.62 127 PHE A N 1
ATOM 893 C CA . PHE A 1 127 ? 1.904 7.887 -8.431 1.00 90.62 127 PHE A CA 1
ATOM 894 C C . PHE A 1 127 ? 1.628 7.566 -6.961 1.00 90.62 127 PHE A C 1
ATOM 896 O O . PHE A 1 127 ? 0.505 7.775 -6.510 1.00 90.62 127 PHE A O 1
ATOM 903 N N . VAL A 1 128 ? 2.635 7.139 -6.191 1.00 91.00 128 VAL A N 1
ATOM 904 C CA . VAL A 1 128 ? 2.490 6.916 -4.741 1.00 91.00 128 VAL A CA 1
ATOM 905 C C . VAL A 1 128 ? 2.135 8.219 -4.026 1.00 91.00 128 VAL A C 1
ATOM 907 O O . VAL A 1 128 ? 1.172 8.255 -3.261 1.00 91.00 128 VAL A O 1
ATOM 910 N N . VAL A 1 129 ? 2.854 9.311 -4.307 1.00 93.88 129 VAL A N 1
ATOM 911 C CA . VAL A 1 129 ? 2.591 10.622 -3.687 1.00 93.88 129 VAL A CA 1
ATOM 912 C C . VAL A 1 129 ? 1.202 11.145 -4.062 1.00 93.88 129 VAL A C 1
ATOM 914 O O . VAL A 1 129 ? 0.439 11.562 -3.189 1.00 93.88 129 VAL A O 1
ATOM 917 N N . LEU A 1 130 ? 0.851 11.097 -5.350 1.00 94.19 130 LEU A N 1
ATOM 918 C CA . LEU A 1 130 ? -0.447 11.559 -5.842 1.00 94.19 130 LEU A CA 1
ATOM 919 C C . LEU A 1 130 ? -1.600 10.670 -5.363 1.00 94.19 130 LEU A C 1
ATOM 921 O O . LEU A 1 130 ? -2.690 11.176 -5.113 1.00 94.19 130 LEU A O 1
ATOM 925 N N . GLY A 1 131 ? -1.368 9.365 -5.219 1.00 91.75 131 GLY A N 1
ATOM 926 C CA . GLY A 1 131 ? -2.353 8.385 -4.771 1.00 91.75 131 GLY A CA 1
ATOM 927 C C . GLY A 1 131 ? -2.579 8.384 -3.259 1.00 91.75 131 GLY A C 1
ATOM 928 O O . GLY A 1 131 ? -3.699 8.131 -2.813 1.00 91.75 131 GLY A O 1
ATOM 929 N N . ALA A 1 132 ? -1.565 8.727 -2.459 1.00 93.44 132 ALA A N 1
ATOM 930 C CA . ALA A 1 132 ? -1.650 8.700 -0.999 1.00 93.44 132 ALA A CA 1
ATOM 931 C C . ALA A 1 132 ? -2.729 9.643 -0.442 1.00 93.44 132 ALA A C 1
ATOM 933 O O . ALA A 1 132 ? -3.466 9.264 0.467 1.00 93.44 132 ALA A O 1
ATOM 934 N N . ILE A 1 133 ? -2.870 10.848 -1.007 1.00 94.50 133 ILE A N 1
ATOM 935 C CA . ILE A 1 133 ? -3.859 11.847 -0.564 1.00 94.50 133 ILE A CA 1
ATOM 936 C C . ILE A 1 133 ? -5.309 11.357 -0.762 1.00 94.50 133 ILE A C 1
ATOM 938 O O . ILE A 1 133 ? -6.048 11.276 0.225 1.00 94.50 133 ILE A O 1
ATOM 942 N N . PRO A 1 134 ? -5.758 11.010 -1.987 1.00 93.19 134 PRO A N 1
ATOM 943 C CA . PRO A 1 134 ? -7.119 10.531 -2.198 1.00 93.19 134 PRO A CA 1
ATOM 944 C C . PRO A 1 134 ? -7.367 9.192 -1.502 1.00 93.19 134 PRO A C 1
ATOM 946 O O . PRO A 1 134 ? -8.473 8.965 -1.012 1.00 93.19 134 PRO A O 1
ATOM 949 N N . MET A 1 135 ? -6.357 8.319 -1.410 1.00 91.62 135 MET A N 1
ATOM 950 C CA . MET A 1 135 ? -6.505 7.035 -0.729 1.00 91.62 135 MET A CA 1
ATOM 951 C C . MET A 1 135 ? -6.642 7.197 0.788 1.00 91.62 135 MET A C 1
ATOM 953 O O . MET A 1 135 ? -7.485 6.529 1.382 1.00 91.62 135 MET A O 1
ATOM 957 N N . GLY A 1 136 ? -5.898 8.120 1.405 1.00 91.94 136 GLY A N 1
ATOM 958 C CA . GLY A 1 136 ? -6.054 8.472 2.818 1.00 91.94 136 GLY A CA 1
ATOM 959 C C . GLY A 1 136 ? -7.448 9.024 3.110 1.00 91.94 136 GLY A C 1
ATOM 960 O O . GLY A 1 136 ? -8.151 8.512 3.981 1.00 91.94 136 GLY A O 1
ATOM 961 N N . TRP A 1 137 ? -7.910 9.977 2.293 1.00 94.62 137 TRP A N 1
ATOM 962 C CA . TRP A 1 137 ? -9.274 10.502 2.392 1.00 94.62 137 TRP A CA 1
ATOM 963 C C . TRP A 1 137 ? -10.339 9.399 2.252 1.00 94.62 137 TRP A C 1
ATOM 965 O O . TRP A 1 137 ? -11.290 9.338 3.037 1.00 94.62 137 TRP A O 1
ATOM 975 N N . ALA A 1 138 ? -10.176 8.493 1.283 1.00 92.00 138 ALA A N 1
ATOM 976 C CA . ALA A 1 138 ? -11.102 7.385 1.076 1.00 92.00 138 ALA A CA 1
ATOM 977 C C . ALA A 1 138 ? -11.095 6.399 2.257 1.00 92.00 138 ALA A C 1
ATOM 979 O O . ALA A 1 138 ? -12.160 5.957 2.696 1.00 92.00 138 ALA A O 1
ATOM 980 N N . ALA A 1 139 ? -9.918 6.079 2.801 1.00 91.81 139 ALA A N 1
ATOM 981 C CA . ALA A 1 139 ? -9.761 5.185 3.946 1.00 91.81 139 ALA A CA 1
ATOM 982 C C . ALA A 1 139 ? -10.404 5.737 5.227 1.00 91.81 139 ALA A C 1
ATOM 984 O O . ALA A 1 139 ? -10.843 4.961 6.079 1.00 91.81 139 ALA A O 1
ATOM 985 N N . ASP A 1 140 ? -10.497 7.060 5.349 1.00 93.50 140 ASP A N 1
ATOM 986 C CA . ASP A 1 140 ? -11.138 7.709 6.489 1.00 93.50 140 ASP A CA 1
ATOM 987 C C . ASP A 1 140 ? -12.655 7.835 6.319 1.00 93.50 140 ASP A C 1
ATOM 989 O O . ASP A 1 140 ? -13.397 7.735 7.300 1.00 93.50 140 ASP A O 1
ATOM 993 N N . ARG A 1 141 ? -13.145 8.027 5.085 1.00 93.50 141 ARG A N 1
ATOM 994 C CA . ARG A 1 141 ? -14.574 8.268 4.834 1.00 93.50 141 ARG A CA 1
ATOM 995 C C . ARG A 1 141 ? -15.392 7.007 4.558 1.00 93.50 141 ARG A C 1
ATOM 997 O O . ARG A 1 141 ? -16.600 7.010 4.807 1.00 93.50 141 ARG A O 1
ATOM 1004 N N . PHE A 1 142 ? -14.770 5.942 4.062 1.00 93.31 142 PHE A N 1
ATOM 1005 C CA . PHE A 1 142 ? -15.448 4.695 3.706 1.00 93.31 142 PHE A CA 1
ATOM 1006 C C . PHE A 1 142 ? -14.973 3.513 4.559 1.00 93.31 142 PHE A C 1
ATOM 1008 O O . PHE A 1 142 ? -14.074 3.609 5.391 1.00 93.31 142 PHE A O 1
ATOM 1015 N N . ARG A 1 143 ? -15.604 2.348 4.370 1.00 90.69 143 ARG A N 1
ATOM 1016 C CA . ARG A 1 143 ? -15.189 1.114 5.049 1.00 90.69 143 ARG A CA 1
ATOM 1017 C C . ARG A 1 143 ? -13.798 0.710 4.543 1.00 90.69 143 ARG A C 1
ATOM 1019 O O . ARG A 1 143 ? -13.643 0.398 3.366 1.00 90.69 143 ARG A O 1
ATOM 1026 N N . ARG A 1 144 ? -12.814 0.655 5.449 1.00 88.81 144 ARG A N 1
ATOM 1027 C CA . ARG A 1 144 ? -11.410 0.316 5.139 1.00 88.81 144 ARG A CA 1
ATOM 1028 C C . ARG A 1 144 ? -11.242 -1.078 4.523 1.00 88.81 144 ARG A C 1
ATOM 1030 O O . ARG A 1 144 ? -10.422 -1.251 3.634 1.00 88.81 144 ARG A O 1
ATOM 1037 N N . ILE A 1 145 ? -12.044 -2.057 4.956 1.00 88.88 145 ILE A N 1
ATOM 1038 C CA . ILE A 1 145 ? -11.905 -3.461 4.527 1.00 88.88 145 ILE A CA 1
ATOM 1039 C C . ILE A 1 145 ? -12.103 -3.626 3.000 1.00 88.88 145 ILE A C 1
ATOM 1041 O O . ILE A 1 145 ? -11.201 -4.160 2.357 1.00 88.88 145 ILE A O 1
ATOM 1045 N N . PRO A 1 146 ? -13.201 -3.141 2.376 1.00 90.56 146 PRO A N 1
ATOM 1046 C CA . PRO A 1 146 ? -13.335 -3.158 0.917 1.00 90.56 146 PRO A CA 1
ATOM 1047 C C . PRO A 1 146 ? -12.248 -2.388 0.169 1.00 90.56 146 PRO A C 1
ATOM 1049 O O . PRO A 1 146 ? -11.852 -2.825 -0.904 1.00 90.56 146 PRO A O 1
ATOM 1052 N N . ILE A 1 147 ? -11.773 -1.261 0.714 1.00 91.44 147 ILE A N 1
ATOM 1053 C CA . ILE A 1 147 ? -10.712 -0.469 0.074 1.00 91.44 147 ILE A CA 1
ATOM 1054 C C . ILE A 1 147 ? -9.448 -1.311 -0.053 1.00 91.44 147 ILE A C 1
ATOM 1056 O O . ILE A 1 147 ? -8.918 -1.426 -1.150 1.00 91.44 147 ILE A O 1
ATOM 1060 N N . ILE A 1 148 ? -9.018 -1.953 1.038 1.00 90.69 148 ILE A N 1
ATOM 1061 C CA . ILE A 1 148 ?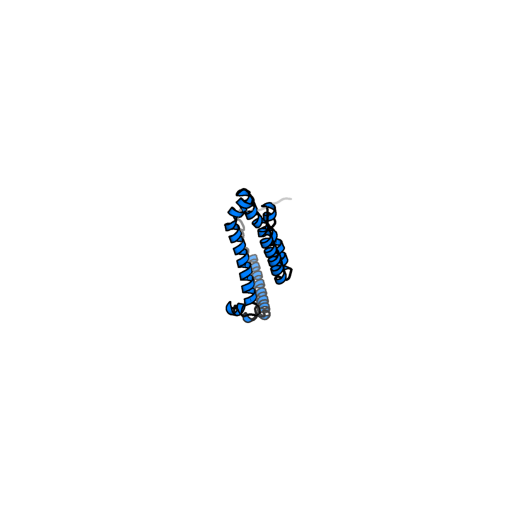 -7.841 -2.830 1.027 1.00 90.69 148 ILE A CA 1
ATOM 1062 C C . ILE A 1 148 ? -8.026 -3.938 -0.015 1.00 90.69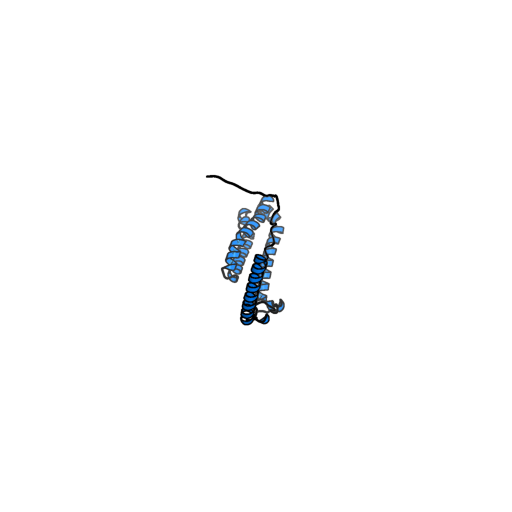 148 ILE A C 1
ATOM 1064 O O . ILE A 1 148 ? -7.152 -4.134 -0.849 1.00 90.69 148 ILE A O 1
ATOM 1068 N N . GLY A 1 149 ? -9.185 -4.607 -0.027 1.00 91.75 149 GLY A N 1
ATOM 1069 C CA . GLY A 1 149 ? -9.466 -5.682 -0.982 1.00 91.75 149 GLY A CA 1
ATOM 1070 C C . GLY A 1 149 ? -9.403 -5.237 -2.448 1.00 91.75 149 GLY A C 1
ATOM 1071 O O . GLY A 1 149 ? -8.726 -5.875 -3.250 1.00 91.75 149 GLY A O 1
ATOM 1072 N N . TRP A 1 150 ? -10.069 -4.134 -2.804 1.00 94.19 150 TRP A N 1
ATOM 1073 C CA . TRP A 1 150 ? -10.044 -3.610 -4.174 1.00 94.19 150 TRP A CA 1
ATOM 1074 C C . TRP A 1 150 ? -8.661 -3.109 -4.579 1.00 94.19 150 TRP A C 1
ATOM 1076 O O . TRP A 1 150 ? -8.224 -3.406 -5.688 1.00 94.19 150 TRP A O 1
ATOM 1086 N N . SER A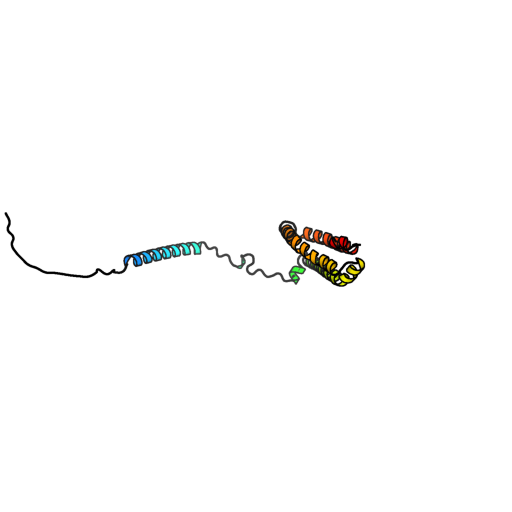 1 151 ? -7.951 -2.420 -3.682 1.00 92.00 151 SER A N 1
ATOM 1087 C CA . SER A 1 151 ? -6.571 -2.000 -3.927 1.00 92.00 151 SER A CA 1
ATOM 1088 C C . SER A 1 151 ? -5.669 -3.202 -4.191 1.00 92.00 151 SER A C 1
ATOM 1090 O O . SER A 1 151 ? -4.923 -3.182 -5.162 1.00 92.00 151 SER A O 1
ATOM 1092 N N . SER A 1 152 ? -5.781 -4.279 -3.405 1.00 93.12 152 SER A N 1
ATOM 1093 C CA . SER A 1 152 ? -5.004 -5.506 -3.619 1.00 93.12 152 SER A CA 1
ATOM 1094 C C . SER A 1 152 ? -5.323 -6.192 -4.949 1.00 93.12 152 SER A C 1
ATOM 1096 O O . SER A 1 152 ? -4.413 -6.697 -5.599 1.00 93.12 152 SER A O 1
ATOM 1098 N N . ILE A 1 153 ? -6.590 -6.203 -5.377 1.00 95.06 153 ILE A N 1
ATOM 1099 C CA . ILE A 1 153 ? -6.986 -6.767 -6.678 1.00 95.06 153 ILE A CA 1
ATOM 1100 C C . ILE A 1 153 ? -6.402 -5.939 -7.824 1.00 95.06 153 ILE A C 1
ATOM 1102 O O . ILE A 1 153 ? -5.818 -6.507 -8.743 1.00 95.06 153 ILE A O 1
ATOM 1106 N N . ILE A 1 154 ? -6.548 -4.612 -7.770 1.00 94.19 154 ILE A N 1
ATOM 1107 C CA . ILE A 1 154 ? -6.028 -3.704 -8.802 1.00 94.19 154 ILE A CA 1
ATOM 1108 C C . ILE A 1 154 ? -4.506 -3.815 -8.873 1.00 94.19 154 ILE A C 1
ATOM 1110 O O . ILE A 1 154 ? -3.962 -3.998 -9.954 1.00 94.19 154 ILE A O 1
ATOM 1114 N N . PHE A 1 155 ? -3.836 -3.776 -7.723 1.00 92.50 155 PHE A N 1
ATOM 1115 C CA . PHE A 1 155 ? -2.396 -3.968 -7.611 1.00 92.50 155 PHE A CA 1
ATOM 1116 C C . PHE A 1 155 ? -1.955 -5.301 -8.224 1.00 92.50 155 PHE A C 1
ATOM 111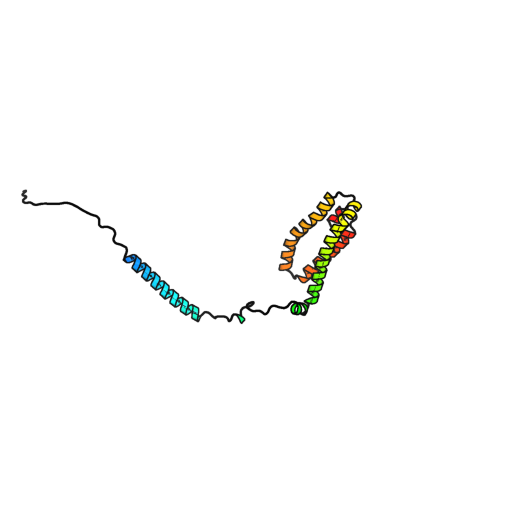8 O O . PHE A 1 155 ? -1.125 -5.316 -9.124 1.00 92.50 155 PHE A O 1
ATOM 1125 N N . GLY A 1 156 ? -2.561 -6.422 -7.821 1.00 93.88 156 GLY A N 1
ATOM 1126 C CA . GLY A 1 156 ? -2.217 -7.735 -8.369 1.00 93.88 156 GLY A CA 1
ATOM 1127 C C . GLY A 1 156 ? -2.462 -7.842 -9.878 1.00 93.88 156 GLY A C 1
ATOM 1128 O O . GLY A 1 156 ? -1.672 -8.466 -10.586 1.00 93.88 156 GLY A O 1
ATOM 1129 N N . ALA A 1 157 ? -3.520 -7.205 -10.388 1.00 95.25 157 ALA A N 1
ATOM 1130 C CA . ALA A 1 157 ? -3.787 -7.134 -11.821 1.00 95.25 157 ALA A CA 1
ATOM 1131 C C . ALA A 1 157 ? -2.709 -6.329 -12.562 1.00 95.25 157 ALA A C 1
ATOM 1133 O O . ALA A 1 157 ? -2.226 -6.786 -13.592 1.00 95.25 157 ALA A O 1
ATOM 1134 N N . MET A 1 158 ? -2.297 -5.184 -12.019 1.00 93.56 158 MET A N 1
ATOM 1135 C CA . MET A 1 158 ? -1.222 -4.350 -12.565 1.00 93.56 158 MET A CA 1
ATOM 1136 C C . MET A 1 158 ? 0.125 -5.083 -12.582 1.00 93.56 158 MET A C 1
ATOM 1138 O O . MET A 1 158 ? 0.775 -5.169 -13.622 1.00 93.56 158 MET A O 1
ATOM 1142 N N . VAL A 1 159 ? 0.478 -5.766 -11.488 1.00 93.12 159 VAL A N 1
ATOM 1143 C CA . VAL A 1 159 ? 1.668 -6.631 -11.436 1.00 93.12 159 VAL A CA 1
ATOM 1144 C C . VAL A 1 159 ? 1.625 -7.703 -12.523 1.00 93.12 159 VAL A C 1
ATOM 1146 O O . VAL A 1 159 ? 2.612 -7.906 -13.230 1.00 93.12 159 VAL A O 1
ATOM 1149 N N . ALA A 1 160 ? 0.485 -8.370 -12.706 1.00 93.62 160 ALA A N 1
ATOM 1150 C CA . ALA A 1 160 ? 0.334 -9.373 -13.756 1.00 93.62 160 ALA A CA 1
ATOM 1151 C C . ALA A 1 160 ? 0.443 -8.766 -15.167 1.00 93.62 160 ALA A C 1
ATOM 1153 O O . ALA A 1 160 ? 1.094 -9.351 -16.032 1.00 93.62 160 ALA A O 1
ATOM 1154 N N . LEU A 1 161 ? -0.146 -7.585 -15.391 1.00 94.62 161 LEU A N 1
ATOM 1155 C CA . LEU A 1 161 ? -0.041 -6.846 -16.652 1.00 94.62 161 LEU A CA 1
ATOM 1156 C C . LEU A 1 161 ? 1.406 -6.441 -16.958 1.00 94.62 161 LEU A C 1
ATOM 1158 O O . LEU A 1 161 ? 1.803 -6.493 -18.120 1.00 94.62 161 LEU A O 1
ATOM 1162 N N . SER A 1 162 ? 2.213 -6.127 -15.939 1.00 92.50 162 SER A N 1
ATOM 1163 C CA . SER A 1 162 ? 3.623 -5.761 -16.129 1.00 92.50 162 SER A CA 1
ATOM 1164 C C . SER A 1 162 ? 4.445 -6.913 -16.720 1.00 92.50 162 SER A C 1
ATOM 1166 O O . SER A 1 162 ? 5.298 -6.688 -17.575 1.00 92.50 162 SER A O 1
ATOM 1168 N N . GLY A 1 163 ? 4.121 -8.163 -16.360 1.00 91.38 163 GLY A N 1
ATOM 1169 C CA . GLY A 1 163 ? 4.735 -9.363 -16.939 1.00 91.38 163 GLY A CA 1
ATOM 1170 C C . GLY A 1 163 ? 4.309 -9.654 -18.383 1.00 91.38 163 GLY A C 1
ATOM 1171 O O . GLY A 1 163 ? 4.965 -10.434 -19.070 1.00 91.38 163 GLY A O 1
ATOM 1172 N N . TRP A 1 164 ? 3.226 -9.030 -18.852 1.00 93.94 164 TRP A N 1
ATOM 1173 C CA . TRP A 1 164 ? 2.751 -9.107 -20.237 1.00 93.94 164 TRP A CA 1
ATOM 1174 C C . TRP A 1 164 ? 3.150 -7.904 -21.091 1.00 93.94 164 TRP A C 1
ATOM 1176 O O . TRP A 1 164 ? 2.800 -7.854 -22.273 1.00 93.94 164 TRP A O 1
ATOM 1186 N N . ALA A 1 165 ? 3.871 -6.939 -20.523 1.00 94.06 165 ALA A N 1
ATOM 1187 C CA . ALA A 1 165 ? 4.331 -5.780 -21.262 1.00 94.06 165 ALA A CA 1
ATOM 1188 C C . ALA A 1 165 ? 5.283 -6.202 -22.391 1.00 94.06 165 ALA A C 1
ATOM 1190 O O . ALA A 1 165 ? 6.262 -6.914 -22.174 1.00 94.06 165 ALA A O 1
ATOM 1191 N N . VAL A 1 166 ? 4.982 -5.742 -23.604 1.00 93.69 166 VAL A N 1
ATOM 1192 C CA . VAL A 1 166 ? 5.777 -6.024 -24.811 1.00 93.69 166 VAL A CA 1
ATOM 1193 C C . VAL A 1 166 ? 6.774 -4.910 -25.117 1.00 93.69 166 VAL A C 1
ATOM 1195 O O . VAL A 1 166 ? 7.799 -5.165 -25.737 1.00 93.69 166 VAL A O 1
ATOM 1198 N N . ASP A 1 167 ? 6.499 -3.699 -24.627 1.00 93.31 167 ASP A N 1
ATOM 1199 C CA . ASP A 1 167 ? 7.323 -2.509 -24.823 1.00 93.31 167 ASP A CA 1
ATOM 1200 C C . ASP A 1 167 ? 7.385 -1.661 -23.545 1.00 93.31 167 ASP A C 1
ATOM 1202 O O . ASP A 1 167 ? 6.461 -1.667 -22.720 1.00 93.31 167 ASP A O 1
ATOM 1206 N N . ALA A 1 168 ? 8.414 -0.814 -23.442 1.00 91.88 168 ALA A N 1
ATOM 1207 C CA . ALA A 1 168 ? 8.611 0.104 -22.317 1.00 91.88 168 ALA A CA 1
ATOM 1208 C C . ALA A 1 168 ? 7.416 1.046 -22.065 1.00 91.88 168 ALA A C 1
ATOM 1210 O O . ALA A 1 168 ? 7.148 1.413 -20.924 1.00 91.88 168 ALA A O 1
ATOM 1211 N N . PHE A 1 169 ? 6.667 1.414 -23.112 1.00 92.31 169 PHE A N 1
ATOM 1212 C CA . PHE A 1 169 ? 5.451 2.218 -22.962 1.00 92.31 169 PHE A CA 1
ATOM 1213 C C . PHE A 1 169 ? 4.333 1.447 -22.251 1.00 92.31 169 PHE A C 1
ATOM 1215 O O . PHE A 1 169 ? 3.696 1.983 -21.352 1.00 92.31 169 PHE A O 1
ATOM 1222 N N . THR A 1 170 ? 4.100 0.185 -22.626 1.00 93.00 170 THR A N 1
ATOM 1223 C CA . THR A 1 170 ? 3.106 -0.664 -21.949 1.00 93.00 170 THR A CA 1
ATOM 1224 C C . THR A 1 170 ? 3.529 -1.002 -20.525 1.00 93.00 170 THR A C 1
ATOM 1226 O O . THR A 1 170 ? 2.689 -1.012 -19.634 1.00 93.00 170 THR A O 1
ATOM 1229 N N . PHE A 1 171 ? 4.832 -1.188 -20.304 1.00 92.94 171 PHE A N 1
ATOM 1230 C CA . PHE A 1 171 ? 5.405 -1.433 -18.986 1.00 92.94 171 PHE A CA 1
ATOM 1231 C C . PHE A 1 171 ? 5.278 -0.225 -18.050 1.00 92.94 171 PHE A C 1
ATOM 1233 O O . PHE A 1 171 ? 5.087 -0.402 -16.861 1.00 92.94 171 PHE A O 1
ATOM 1240 N N . PHE A 1 172 ? 5.340 1.005 -18.571 1.00 93.06 172 PHE A N 1
ATOM 1241 C CA . PHE A 1 172 ? 5.142 2.221 -17.772 1.00 93.06 172 PHE A CA 1
ATOM 1242 C C . PHE A 1 172 ? 3.724 2.347 -17.192 1.00 93.06 172 PHE A C 1
ATOM 1244 O O . PHE A 1 172 ? 3.541 2.938 -16.131 1.00 93.06 172 PHE A O 1
ATOM 1251 N N . TRP A 1 173 ? 2.718 1.850 -17.913 1.00 90.25 173 TRP A N 1
ATOM 1252 C CA . TRP A 1 173 ? 1.313 1.949 -17.507 1.00 90.25 173 TRP A CA 1
ATOM 1253 C C . TRP A 1 173 ? 0.823 0.773 -16.666 1.00 90.25 173 TRP A C 1
ATOM 1255 O O . TRP A 1 173 ? -0.268 0.867 -16.099 1.00 90.25 173 TRP A O 1
ATOM 1265 N N . ALA A 1 174 ? 1.586 -0.317 -16.647 1.00 86.00 174 ALA A N 1
ATOM 1266 C CA . ALA A 1 174 ? 1.308 -1.499 -15.852 1.00 86.00 174 ALA A CA 1
ATOM 1267 C C . ALA A 1 174 ? 1.895 -1.332 -14.449 1.00 86.00 174 ALA A C 1
ATOM 1269 O O . ALA A 1 174 ? 1.141 -1.579 -13.489 1.00 86.00 174 ALA A O 1
#

Radius of gyration: 43.12 Å; chains: 1; bounding box: 39×128×85 Å

Secondary structure (DSSP, 8-state):
----------------------HHHHHHHHHHHHHHHHHHHHHHHHHHHH-----GGGSTTSS--PPPHHHHHHSTTHHHHHHHHHHHHHHHHHHHHHHHHHHHHHHHHHT--HHHHHHHHHHHHHHHHHHHHHHHHHHHHS-HHHHHHHHHHHHHHHHHHHTT--SHHHHHH-

Foldseek 3Di:
DDDDDDDDDDDDDDDDPDDDDCPPVVVVVVVVVVVVVVVVVVVVVVCVVVPPPDPLVPDVPRPDDDQDLVNQCVPVCSVVVVVVVVVLVVVVVVLLVVCVVCVVVLCVQQVHDPVLSVCLNVVVVVVCVVVVVVLVVCCVPDPVVVSVVVVSVVVVVLSVQCVVDNHSVSNSVD

Organism: NCBI:txid408172

Sequence (174 aa):
VTEEHNEEPVGEHGAATETAPDEGASGDAASLAASVLAEEAARHAEQESSQVLFPDELLPGVRSDGISLKKGLAMGGGAATFVVLAILNSLDELQMAAISVLAPDIRDTFGVSDGTITFIASSSGAFVVLGAIPMGWAADRFRRIPIIGWSSIIFGAMVALSGWAVDAFTFFWA

InterPro domains:
  IPR020846 Major facilitator superfamily domain [PS50850] (81-174)
  IPR036259 MFS transporter superfamily [G3DSA:1.20.1250.20] (79-174)
  IPR036259 MFS transporter superfamily [SSF103473] (82-172)